Protein AF-A0A2A2QIE0-F1 (afdb_monomer_lite)

Sequence (137 aa):
MIAYPDTSFLCSLYREQVFSEQARQHRDRMREALYATVLLEFEFMQAIELQVFLHLNDRTKGYGRRVADAVIAKWNEQIAEGKVKLVPCDTDEVIRYALKLSRSHTAGGGIDRSTCCTSPPRCTSGRRSFSASTIAR

Secondary structure (DSSP, 8-state):
------HHHHHHHHS--TTHHHHHHHHHH--SPEEEEHHHHHHHHHHHHHHHHHHHH-TTSS--HHHHHHHHHHHHHHHHTTSEEEE---HHHHHHHHHHHHHHHHTTS---TTSTT-S---------PPP------

Foldseek 3Di:
DQDADALVLLCLCLDPDPCVVVSVVVLVPDPAAHEYEPVRVVSNLVVLVVLCVCCVVPVVGHDHPVSSVVSVVVVVVCCVVRSYDHDYDPPVVVVVVVVVVCCVVCVVPHDPVVPVPPPDDDDDDDDDDDDPDDDDD

pLDDT: mean 81.38, std 21.91, range [30.81, 98.19]

Radius of gyration: 20.58 Å; chains: 1; bounding box: 54×48×42 Å

Structure (mmCIF, N/CA/C/O backbone):
data_AF-A0A2A2QIE0-F1
#
_entry.id   AF-A0A2A2QIE0-F1
#
loop_
_atom_site.group_PDB
_atom_site.id
_atom_site.type_symbol
_atom_site.label_atom_id
_atom_site.label_alt_id
_atom_site.label_comp_id
_atom_site.label_asym_id
_atom_site.label_entity_id
_atom_site.label_seq_id
_atom_site.pdbx_PDB_ins_code
_atom_site.Cartn_x
_atom_site.Cartn_y
_atom_site.Cartn_z
_atom_site.occupancy
_atom_site.B_iso_or_equiv
_atom_site.auth_seq_id
_atom_site.auth_comp_id
_atom_site.auth_asym_id
_atom_site.auth_atom_id
_atom_site.pdbx_PDB_model_num
ATOM 1 N N . MET A 1 1 ? -3.629 2.515 -21.017 1.00 52.91 1 MET A N 1
ATOM 2 C CA . MET A 1 1 ? -2.332 2.531 -20.307 1.00 52.91 1 MET A CA 1
ATOM 3 C C . MET A 1 1 ? -2.564 1.843 -18.978 1.00 52.91 1 MET A C 1
ATOM 5 O O . MET A 1 1 ? -3.573 2.146 -18.364 1.00 52.91 1 MET A O 1
ATOM 9 N N . ILE A 1 2 ? -1.732 0.879 -18.584 1.00 69.12 2 ILE A N 1
ATOM 10 C CA . ILE A 1 2 ? -1.870 0.228 -17.273 1.00 69.12 2 ILE A CA 1
ATOM 11 C C . ILE A 1 2 ? -1.291 1.181 -16.225 1.00 69.12 2 ILE A C 1
ATOM 13 O O . ILE A 1 2 ? -0.132 1.575 -16.346 1.00 69.12 2 ILE A O 1
ATOM 17 N N . ALA A 1 3 ? -2.100 1.582 -15.245 1.00 77.88 3 ALA A N 1
ATOM 18 C CA . ALA A 1 3 ? -1.647 2.395 -14.122 1.00 77.88 3 ALA A CA 1
ATOM 19 C C . ALA A 1 3 ? -1.180 1.489 -12.973 1.00 77.88 3 ALA A C 1
ATOM 21 O O . ALA A 1 3 ? -1.920 0.602 -12.542 1.00 77.88 3 ALA A O 1
ATOM 22 N N . TYR A 1 4 ? 0.035 1.734 -12.482 1.00 86.56 4 TYR A N 1
ATOM 23 C CA . TYR A 1 4 ? 0.554 1.118 -11.264 1.00 86.56 4 TYR A CA 1
ATOM 24 C C . TYR A 1 4 ? 0.381 2.111 -10.111 1.00 86.56 4 TYR A C 1
ATOM 26 O O . TYR A 1 4 ? 0.965 3.196 -10.170 1.00 86.56 4 TYR A O 1
ATOM 34 N N . PRO A 1 5 ? -0.439 1.795 -9.098 1.00 92.88 5 PRO A N 1
ATOM 35 C CA . PRO A 1 5 ? -0.551 2.627 -7.913 1.00 92.88 5 PRO A CA 1
ATOM 36 C C . PRO A 1 5 ? 0.702 2.484 -7.049 1.00 92.88 5 PRO A C 1
ATOM 38 O O . PRO A 1 5 ? 1.410 1.480 -7.107 1.00 92.88 5 PRO A O 1
ATOM 41 N N . ASP A 1 6 ? 0.937 3.479 -6.207 1.00 93.19 6 ASP A N 1
ATOM 42 C CA . ASP A 1 6 ? 1.901 3.405 -5.121 1.00 93.19 6 ASP A CA 1
ATOM 43 C C . ASP A 1 6 ? 1.185 3.157 -3.781 1.00 93.19 6 ASP A C 1
ATOM 45 O O . ASP A 1 6 ? -0.048 3.173 -3.673 1.00 93.19 6 ASP A O 1
ATOM 49 N N . THR A 1 7 ? 1.969 2.941 -2.727 1.00 94.75 7 THR A N 1
ATOM 50 C CA . THR A 1 7 ? 1.444 2.676 -1.382 1.00 94.75 7 THR A CA 1
ATOM 51 C C . THR A 1 7 ? 0.608 3.848 -0.857 1.00 94.75 7 THR A C 1
ATOM 53 O O . THR A 1 7 ? -0.395 3.641 -0.169 1.00 94.75 7 THR A O 1
ATOM 56 N N . SER A 1 8 ? 0.968 5.089 -1.207 1.00 93.38 8 SER A N 1
ATOM 57 C CA . SER A 1 8 ? 0.264 6.293 -0.752 1.00 93.38 8 SER A CA 1
ATOM 58 C C . SER A 1 8 ? -1.140 6.426 -1.361 1.00 93.38 8 SER A C 1
ATOM 60 O O . SER A 1 8 ? -2.100 6.755 -0.648 1.00 93.38 8 SER A O 1
ATOM 62 N N . PHE A 1 9 ? -1.298 6.073 -2.640 1.00 95.19 9 PHE A N 1
ATOM 63 C CA . PHE A 1 9 ? -2.591 5.980 -3.308 1.00 95.19 9 PHE A CA 1
ATOM 64 C C . PHE A 1 9 ? -3.471 4.909 -2.661 1.00 95.19 9 PHE A C 1
ATOM 66 O O . PHE A 1 9 ? -4.627 5.187 -2.336 1.00 95.19 9 PHE A O 1
ATOM 73 N N . LEU A 1 10 ? -2.926 3.713 -2.396 1.00 95.25 10 LEU A N 1
ATOM 74 C CA . LEU A 1 10 ? -3.661 2.646 -1.703 1.00 95.25 10 LEU A CA 1
ATOM 75 C C . LEU A 1 10 ? -4.128 3.094 -0.314 1.00 95.25 10 LEU A C 1
ATOM 77 O O . LEU A 1 10 ? -5.299 2.945 0.037 1.00 95.25 10 LEU A O 1
ATOM 81 N N . CYS A 1 11 ? -3.246 3.730 0.453 1.00 94.19 11 CYS A N 1
ATOM 82 C CA . CYS A 1 11 ? -3.583 4.268 1.768 1.00 94.19 11 CYS A CA 1
ATOM 83 C C . CYS A 1 11 ? -4.708 5.311 1.710 1.00 94.19 11 CYS A C 1
ATOM 85 O O . CYS A 1 11 ? -5.525 5.372 2.631 1.00 94.19 11 CYS A O 1
ATOM 87 N N . SER A 1 12 ? -4.761 6.110 0.643 1.00 94.50 12 SER A N 1
ATOM 88 C CA . SER A 1 12 ? -5.813 7.109 0.416 1.00 94.50 12 SER A CA 1
ATOM 89 C C . SER A 1 12 ? -7.120 6.485 -0.085 1.00 94.50 12 SER A C 1
ATOM 91 O O . SER A 1 12 ? -8.198 6.995 0.212 1.00 94.50 12 SER A O 1
ATOM 93 N N . LEU A 1 13 ? -7.055 5.376 -0.823 1.00 93.81 13 LEU A N 1
ATOM 94 C CA . LEU A 1 13 ? -8.235 4.702 -1.366 1.00 93.81 13 LEU A CA 1
ATOM 95 C C . LEU A 1 13 ? -8.974 3.871 -0.309 1.00 93.81 13 LEU A C 1
ATOM 97 O O . LEU A 1 13 ? -10.206 3.825 -0.292 1.00 93.81 13 LEU A O 1
ATOM 101 N N . TYR A 1 14 ? -8.227 3.202 0.567 1.00 91.06 14 TYR A N 1
ATOM 102 C CA . TYR A 1 14 ? -8.788 2.270 1.545 1.00 91.06 14 TYR A CA 1
ATOM 103 C C . TYR A 1 14 ? -9.089 2.904 2.907 1.00 91.06 14 TYR A C 1
ATOM 105 O O . TYR A 1 14 ? -9.830 2.317 3.697 1.00 91.06 14 TYR A O 1
ATOM 113 N N . ARG A 1 15 ? -8.570 4.105 3.182 1.00 86.06 15 ARG A N 1
ATOM 114 C CA . ARG A 1 15 ? -8.806 4.838 4.431 1.00 86.06 15 ARG A CA 1
ATOM 115 C C . ARG A 1 15 ? -8.965 6.327 4.153 1.00 86.06 15 ARG A C 1
ATOM 117 O O . ARG A 1 15 ? -8.254 6.864 3.318 1.00 86.06 15 ARG A O 1
ATOM 124 N N . GLU A 1 16 ? -9.849 6.993 4.895 1.00 86.75 16 GLU A N 1
ATOM 125 C CA . GLU A 1 16 ? -10.103 8.431 4.743 1.00 86.75 16 GLU A CA 1
ATOM 126 C C . GLU A 1 16 ? -8.891 9.287 5.152 1.00 86.75 16 GLU A C 1
ATOM 128 O O . GLU A 1 16 ? -8.434 9.242 6.295 1.00 86.75 16 GLU A O 1
ATOM 133 N N . GLN A 1 17 ? -8.374 10.074 4.216 1.00 87.44 17 GLN A N 1
ATOM 134 C CA . GLN A 1 17 ? -7.233 10.979 4.313 1.00 87.44 17 GLN A CA 1
ATOM 135 C C . GLN A 1 17 ? -7.497 12.225 3.461 1.00 87.44 17 GLN A C 1
ATOM 137 O O . GLN A 1 17 ? -8.458 12.283 2.697 1.00 87.44 17 GLN A O 1
ATOM 142 N N . VAL A 1 18 ? -6.585 13.197 3.525 1.00 90.56 18 VAL A N 1
ATOM 143 C CA . VAL A 1 18 ? -6.666 14.451 2.754 1.00 90.56 18 VAL A CA 1
ATOM 144 C C . VAL A 1 18 ? -6.827 14.203 1.245 1.00 90.56 18 VAL A C 1
ATOM 146 O O . VAL A 1 18 ? -7.536 14.947 0.577 1.00 90.56 18 VAL A O 1
ATOM 149 N N . PHE A 1 19 ? -6.230 13.133 0.709 1.00 92.06 19 PHE A N 1
ATOM 150 C CA . PHE A 1 19 ? -6.285 12.798 -0.720 1.00 92.06 19 PHE A CA 1
ATOM 151 C C . PHE A 1 19 ? -7.312 11.712 -1.078 1.00 92.06 19 PHE A C 1
ATOM 153 O O . PHE A 1 19 ? -7.371 11.281 -2.229 1.00 92.06 19 PHE A O 1
ATOM 160 N N . SER A 1 20 ? -8.147 11.264 -0.133 1.00 92.75 20 SER A N 1
ATOM 161 C CA . SER A 1 20 ? -9.084 10.156 -0.374 1.00 92.75 20 SER A CA 1
ATOM 162 C C . SER A 1 20 ? -10.151 10.471 -1.403 1.00 92.75 20 SER A C 1
ATOM 164 O O . SER A 1 20 ? -10.495 9.610 -2.207 1.00 92.75 20 SER A O 1
ATOM 166 N N . GLU A 1 21 ? -10.661 11.701 -1.422 1.00 95.25 21 GLU A N 1
ATOM 167 C CA . GLU A 1 21 ? -11.631 12.106 -2.436 1.00 95.25 21 GLU A CA 1
ATOM 168 C C . GLU A 1 21 ? -11.027 12.025 -3.842 1.00 95.25 21 GLU A C 1
ATOM 170 O O . GLU A 1 21 ? -11.614 11.420 -4.736 1.00 95.25 21 GLU A O 1
ATOM 175 N N . GLN A 1 22 ? -9.817 12.555 -4.020 1.00 95.06 22 GLN A N 1
ATOM 176 C CA . GLN A 1 22 ? -9.109 12.519 -5.298 1.00 95.06 22 GLN A CA 1
ATOM 177 C C . GLN A 1 22 ? -8.772 11.082 -5.713 1.00 95.06 22 GLN A C 1
ATOM 179 O O . GLN A 1 22 ? -8.957 10.721 -6.875 1.00 95.06 22 GLN A O 1
ATOM 184 N N . ALA A 1 23 ? -8.342 10.241 -4.766 1.00 94.62 23 ALA A N 1
ATOM 185 C CA . ALA A 1 23 ? -8.062 8.831 -5.018 1.00 94.62 23 ALA A CA 1
ATOM 186 C C . ALA A 1 23 ? -9.321 8.061 -5.451 1.00 94.62 23 ALA A C 1
ATOM 188 O O . ALA A 1 23 ? -9.264 7.293 -6.412 1.00 94.62 23 ALA A O 1
ATOM 189 N N . ARG A 1 24 ? -10.470 8.307 -4.802 1.00 94.62 24 ARG A N 1
ATOM 190 C CA . ARG A 1 24 ? -11.768 7.731 -5.191 1.00 94.62 24 ARG A CA 1
ATOM 191 C C . ARG A 1 24 ? -12.197 8.191 -6.578 1.00 94.62 24 ARG A C 1
ATOM 193 O O . ARG A 1 24 ? -12.444 7.354 -7.434 1.00 94.62 24 ARG A O 1
ATOM 200 N N . GLN A 1 25 ? -12.181 9.499 -6.839 1.00 94.62 25 GLN A N 1
ATOM 201 C CA . GLN A 1 25 ? -12.524 10.038 -8.158 1.00 94.62 25 GLN A CA 1
ATOM 202 C C . GLN A 1 25 ? -11.622 9.476 -9.263 1.00 94.62 25 GLN A C 1
ATOM 204 O O . GLN A 1 25 ? -12.085 9.226 -10.375 1.00 94.62 25 GLN A O 1
ATOM 209 N N . HIS A 1 26 ? -10.330 9.284 -8.979 1.00 93.06 26 HIS A N 1
ATOM 210 C CA . HIS A 1 26 ? -9.416 8.648 -9.919 1.00 93.06 26 HIS A CA 1
ATOM 211 C C . HIS A 1 26 ? -9.797 7.182 -10.148 1.00 93.06 26 HI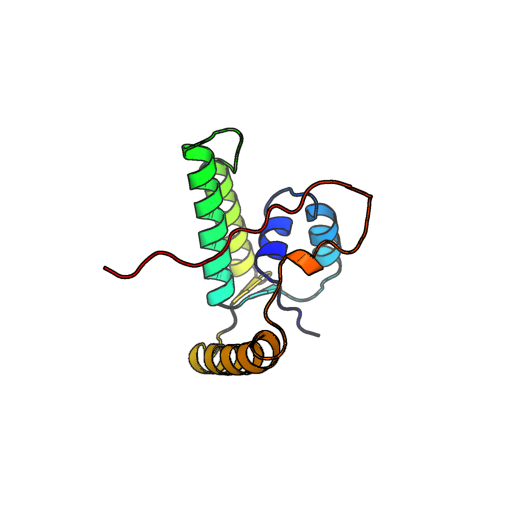S A C 1
ATOM 213 O O . HIS A 1 26 ? -9.953 6.773 -11.296 1.00 93.06 26 HIS A O 1
ATOM 219 N N . ARG A 1 27 ? -10.022 6.417 -9.072 1.00 92.25 27 ARG A N 1
ATOM 220 C CA . ARG A 1 27 ? -10.439 5.011 -9.131 1.00 92.25 27 ARG A CA 1
ATOM 221 C C . ARG A 1 27 ? -11.743 4.818 -9.907 1.00 92.25 27 ARG A C 1
ATOM 223 O O . ARG A 1 27 ? -11.809 3.898 -10.710 1.00 92.25 27 ARG A O 1
ATOM 230 N N 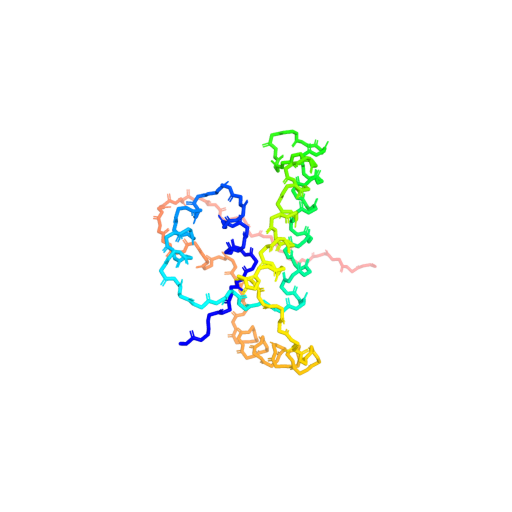. ASP A 1 28 ? -12.728 5.691 -9.722 1.00 92.44 28 ASP A N 1
ATOM 231 C CA . ASP A 1 28 ? -14.029 5.614 -10.400 1.00 92.44 28 ASP A CA 1
ATOM 232 C C . ASP A 1 28 ? -13.927 5.880 -11.912 1.00 92.44 28 ASP A C 1
ATOM 234 O O . ASP A 1 28 ? -14.750 5.408 -12.696 1.00 92.44 28 ASP A O 1
ATOM 238 N N . ARG A 1 29 ? -12.909 6.635 -12.346 1.00 91.56 29 ARG A N 1
ATOM 239 C CA . ARG A 1 29 ? -12.633 6.887 -13.771 1.00 91.56 29 ARG A CA 1
ATOM 240 C C . ARG A 1 29 ? -11.858 5.746 -14.432 1.00 91.56 29 ARG A C 1
ATOM 242 O O . ARG A 1 29 ? -11.895 5.636 -15.659 1.00 91.56 29 ARG A O 1
ATOM 249 N N . MET A 1 30 ? -11.155 4.924 -13.652 1.00 89.50 30 MET A N 1
ATOM 250 C CA . MET A 1 30 ? -10.441 3.756 -14.165 1.00 89.50 30 MET A CA 1
ATOM 251 C C . MET A 1 30 ? -11.438 2.667 -14.557 1.00 89.50 30 MET A C 1
ATOM 253 O O . MET A 1 30 ? -12.343 2.330 -13.798 1.00 89.50 30 MET A O 1
ATOM 257 N N . ARG A 1 31 ? -11.263 2.093 -15.751 1.00 87.12 31 ARG A N 1
ATOM 258 C CA . ARG A 1 31 ? -12.097 0.973 -16.228 1.00 87.12 31 ARG A CA 1
ATOM 259 C C . ARG A 1 31 ? -11.416 -0.371 -16.008 1.00 87.12 31 ARG A C 1
ATOM 261 O O . ARG A 1 31 ? -12.069 -1.407 -15.942 1.00 87.12 31 ARG A O 1
ATOM 268 N N . GLU A 1 32 ? -10.096 -0.347 -15.934 1.00 90.50 32 GLU A N 1
ATOM 269 C CA . GLU A 1 32 ? -9.246 -1.495 -15.700 1.00 90.50 32 GLU A CA 1
ATOM 270 C C . GLU A 1 32 ? -9.136 -1.869 -14.216 1.00 90.50 32 GLU A C 1
ATOM 272 O O . GLU A 1 32 ? -9.331 -1.058 -13.306 1.00 90.50 32 GLU A O 1
ATOM 277 N N . ALA A 1 33 ? -8.768 -3.130 -13.978 1.00 92.81 33 ALA A N 1
ATOM 278 C CA . ALA A 1 33 ? -8.375 -3.590 -12.655 1.00 92.81 33 ALA A CA 1
ATOM 279 C C . ALA A 1 33 ? -7.156 -2.806 -12.144 1.00 92.81 33 ALA A C 1
ATOM 281 O O . ALA A 1 33 ? -6.324 -2.335 -12.920 1.00 92.81 33 ALA A O 1
ATOM 282 N N . LEU A 1 34 ? -7.034 -2.708 -10.822 1.00 94.19 34 LEU A N 1
ATOM 283 C CA . LEU A 1 34 ? -5.826 -2.191 -10.194 1.00 94.19 34 LEU A CA 1
ATOM 284 C C . LEU A 1 34 ? -4.720 -3.240 -10.323 1.00 94.19 34 LEU A C 1
A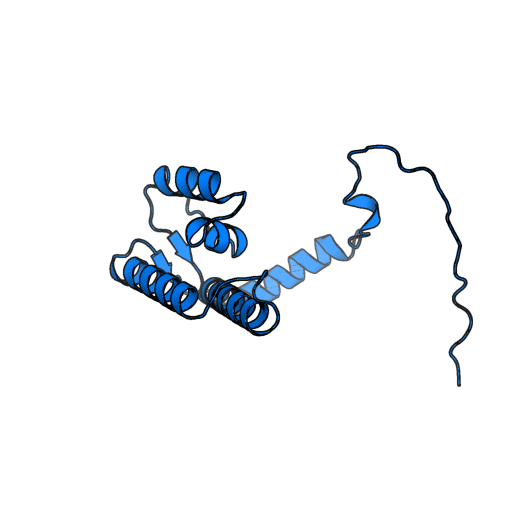TOM 286 O O . LEU A 1 34 ? -4.871 -4.330 -9.780 1.00 94.19 34 LEU A O 1
ATOM 290 N N . TYR A 1 35 ? -3.624 -2.937 -11.004 1.00 94.38 35 TYR A N 1
ATOM 291 C CA . TYR A 1 35 ? -2.496 -3.864 -11.084 1.00 94.38 35 TYR A CA 1
ATOM 292 C C . TYR A 1 35 ? -1.503 -3.550 -9.969 1.00 94.38 35 TYR A C 1
ATOM 294 O O . TYR A 1 35 ? -1.018 -2.427 -9.877 1.00 94.38 35 TYR A O 1
ATOM 302 N N . ALA A 1 36 ? -1.212 -4.530 -9.119 1.00 93.69 36 ALA A N 1
ATOM 303 C CA . ALA A 1 36 ? -0.299 -4.391 -7.989 1.00 93.69 36 ALA A CA 1
ATOM 304 C C . ALA A 1 36 ? 0.763 -5.491 -8.033 1.00 93.69 36 ALA A C 1
ATOM 306 O O . ALA A 1 36 ? 0.483 -6.609 -8.454 1.00 93.69 36 ALA A O 1
ATOM 307 N N . THR A 1 37 ? 1.987 -5.188 -7.613 1.00 93.81 37 THR A N 1
ATOM 308 C CA . THR A 1 37 ? 3.027 -6.208 -7.422 1.00 93.81 37 THR A CA 1
ATOM 309 C C . THR A 1 37 ? 2.965 -6.756 -6.000 1.00 93.81 37 THR A C 1
ATOM 311 O O . THR A 1 37 ? 2.411 -6.121 -5.101 1.00 93.81 37 THR A O 1
ATOM 314 N N . VAL A 1 38 ? 3.599 -7.906 -5.769 1.00 91.38 38 VAL A N 1
ATOM 315 C CA . VAL A 1 38 ? 3.758 -8.463 -4.412 1.00 91.38 38 VAL A CA 1
ATOM 316 C C . VAL A 1 38 ? 4.546 -7.531 -3.482 1.00 91.38 38 VAL A C 1
ATOM 318 O O . VAL A 1 38 ? 4.292 -7.499 -2.283 1.00 91.38 38 VAL A O 1
ATOM 321 N N . LEU A 1 39 ? 5.465 -6.723 -4.031 1.00 91.38 39 LEU A N 1
ATOM 322 C CA . LEU A 1 39 ? 6.196 -5.706 -3.268 1.00 91.38 39 LEU A CA 1
ATOM 323 C C . LEU A 1 39 ? 5.261 -4.595 -2.782 1.00 91.38 39 LEU A C 1
ATOM 325 O O . LEU A 1 39 ? 5.327 -4.203 -1.621 1.00 91.38 39 LEU A O 1
ATOM 329 N N . LEU A 1 40 ? 4.363 -4.125 -3.652 1.00 94.50 40 LEU A N 1
ATOM 330 C CA . LEU A 1 40 ? 3.385 -3.105 -3.289 1.00 94.50 40 LEU A CA 1
ATOM 331 C C . LEU A 1 40 ? 2.387 -3.622 -2.247 1.00 94.50 40 LEU A C 1
ATOM 333 O O . LEU A 1 40 ? 2.056 -2.909 -1.303 1.00 94.50 40 LEU A O 1
ATOM 337 N N . GLU A 1 41 ? 1.911 -4.857 -2.410 1.00 95.31 41 GLU A N 1
ATOM 338 C CA . GLU A 1 41 ? 1.040 -5.489 -1.419 1.00 95.31 41 GLU A CA 1
ATOM 339 C C . GLU A 1 41 ? 1.736 -5.574 -0.057 1.00 95.31 41 GLU A C 1
ATOM 341 O O . GLU A 1 41 ? 1.160 -5.161 0.948 1.00 95.31 41 GLU A O 1
ATOM 346 N N . PHE A 1 42 ? 2.995 -6.017 -0.026 1.00 94.94 42 PHE A N 1
ATOM 347 C CA . PHE A 1 42 ? 3.788 -6.041 1.199 1.00 94.94 42 PHE A CA 1
ATOM 348 C C . PHE A 1 42 ? 3.898 -4.653 1.844 1.00 94.94 42 PHE A C 1
ATOM 350 O O . PHE A 1 42 ? 3.586 -4.504 3.026 1.00 94.94 42 PHE A O 1
ATOM 357 N N . GLU A 1 43 ? 4.285 -3.621 1.088 1.00 96.31 43 GLU A N 1
ATOM 358 C CA . GLU A 1 43 ? 4.376 -2.255 1.617 1.00 96.31 43 GLU A CA 1
ATOM 359 C C . GLU A 1 43 ? 3.041 -1.757 2.178 1.00 96.31 43 GLU A C 1
ATOM 361 O O . GLU A 1 43 ? 3.005 -1.140 3.246 1.00 96.31 43 GLU A O 1
ATOM 366 N N . PHE A 1 44 ? 1.936 -2.052 1.493 1.00 97.19 44 PHE A N 1
ATOM 367 C CA . PHE A 1 44 ? 0.603 -1.668 1.935 1.00 97.19 44 PHE A CA 1
ATOM 368 C C . PHE A 1 44 ? 0.202 -2.365 3.241 1.00 97.19 44 PHE A C 1
ATOM 370 O O . PHE A 1 44 ? -0.273 -1.697 4.163 1.00 97.19 44 PHE A O 1
ATOM 377 N N . MET A 1 45 ? 0.457 -3.670 3.374 1.00 97.44 45 MET A N 1
ATOM 378 C CA . MET A 1 45 ? 0.187 -4.404 4.618 1.00 97.44 45 MET A CA 1
ATOM 379 C C . MET A 1 45 ? 1.034 -3.878 5.781 1.00 97.44 45 MET A C 1
ATOM 381 O O . MET A 1 45 ? 0.514 -3.643 6.873 1.00 97.44 45 MET A O 1
ATOM 385 N N . GLN A 1 46 ? 2.316 -3.594 5.543 1.00 97.94 46 GLN A N 1
ATOM 386 C CA . GLN A 1 46 ? 3.184 -3.007 6.566 1.00 97.94 46 GLN A CA 1
ATOM 387 C C . GLN A 1 46 ? 2.740 -1.593 6.959 1.00 97.94 46 GLN A C 1
ATOM 389 O O . GLN A 1 46 ? 2.796 -1.234 8.137 1.00 97.94 46 GLN A O 1
ATOM 394 N N . ALA A 1 47 ? 2.255 -0.795 6.005 1.00 96.88 47 ALA A N 1
ATOM 395 C CA . ALA A 1 47 ? 1.690 0.517 6.293 1.00 96.88 47 ALA A CA 1
ATOM 396 C C . ALA A 1 47 ? 0.445 0.412 7.189 1.00 96.88 47 ALA A C 1
ATOM 398 O O . ALA A 1 47 ? 0.296 1.224 8.103 1.00 96.88 47 ALA A O 1
ATOM 399 N N . ILE A 1 48 ? -0.414 -0.592 6.977 1.00 97.12 48 ILE A N 1
ATOM 400 C CA . ILE A 1 48 ? -1.583 -0.867 7.828 1.00 97.12 48 ILE A CA 1
ATOM 401 C C . ILE A 1 48 ? -1.151 -1.240 9.251 1.00 97.12 48 ILE A C 1
ATOM 403 O O . ILE A 1 48 ? -1.633 -0.640 10.216 1.00 97.12 48 ILE A O 1
ATOM 407 N N . GLU A 1 49 ? -0.213 -2.176 9.401 1.00 97.94 49 GLU A N 1
ATOM 408 C CA . GLU A 1 49 ? 0.275 -2.602 10.721 1.00 97.94 49 GLU A CA 1
ATOM 409 C C . GLU A 1 49 ? 0.970 -1.460 11.475 1.00 97.94 49 GLU A C 1
ATOM 411 O O . GLU A 1 49 ? 0.791 -1.306 12.686 1.00 97.94 49 GLU A O 1
ATOM 416 N N . LEU A 1 50 ? 1.676 -0.571 10.767 1.00 96.88 50 LEU A N 1
ATOM 417 C CA . LEU A 1 50 ? 2.218 0.646 11.367 1.00 96.88 50 LEU A CA 1
ATOM 418 C C . LEU A 1 50 ? 1.110 1.531 11.960 1.00 96.88 50 LEU A C 1
ATOM 420 O O . LEU A 1 50 ? 1.288 2.073 13.050 1.00 96.88 50 LEU A O 1
ATOM 424 N N . GLN A 1 51 ? -0.044 1.670 11.300 1.00 96.56 51 GLN A N 1
ATOM 425 C CA . GLN A 1 51 ? -1.160 2.449 11.854 1.00 96.56 51 GLN A CA 1
ATOM 426 C C . GLN A 1 51 ? -1.741 1.807 13.117 1.00 96.56 51 GLN A C 1
ATOM 428 O O . GLN A 1 51 ? -2.095 2.530 14.051 1.00 96.56 51 GLN A O 1
ATOM 433 N N . VAL A 1 52 ? -1.798 0.473 13.171 1.00 97.94 52 VAL A N 1
ATOM 434 C CA . VAL A 1 52 ? -2.211 -0.262 14.375 1.00 97.94 52 VAL A CA 1
ATOM 435 C C . VAL A 1 52 ? -1.221 -0.017 15.507 1.00 97.94 52 VAL A C 1
ATOM 437 O O . VAL A 1 52 ? -1.630 0.350 16.608 1.00 97.94 52 VAL A O 1
ATOM 440 N N . PHE A 1 53 ? 0.078 -0.147 15.235 1.00 98.19 53 PHE A N 1
ATOM 441 C CA . PHE A 1 53 ? 1.127 0.132 16.211 1.00 98.19 53 PHE A CA 1
ATOM 442 C C . PHE A 1 53 ? 1.045 1.568 16.741 1.00 98.19 53 PHE A C 1
ATOM 444 O O . PHE A 1 53 ? 1.077 1.782 17.953 1.00 98.19 53 PHE A O 1
ATOM 451 N N . LEU A 1 54 ? 0.890 2.559 15.859 1.00 97.56 54 LEU A N 1
ATOM 452 C CA . LEU A 1 54 ? 0.742 3.956 16.266 1.00 97.56 54 LEU A CA 1
ATOM 453 C C . LEU A 1 54 ? -0.469 4.144 17.183 1.00 97.56 54 LEU A C 1
ATOM 455 O O . LEU A 1 54 ? -0.332 4.783 18.219 1.00 97.56 54 LEU A O 1
ATOM 459 N N . HIS A 1 55 ? -1.606 3.529 16.856 1.00 97.44 55 HIS A N 1
ATOM 460 C CA . HIS A 1 55 ? -2.821 3.615 17.664 1.00 97.44 55 HIS A CA 1
ATOM 461 C C . HIS A 1 55 ? -2.709 2.926 19.029 1.00 97.44 55 HIS A C 1
ATOM 463 O O . HIS A 1 55 ? -3.310 3.376 20.005 1.00 97.44 55 HIS A O 1
ATOM 469 N N . LEU A 1 56 ? -1.959 1.822 19.110 1.00 97.38 56 LEU A N 1
ATOM 470 C CA . LEU A 1 56 ? -1.698 1.120 20.368 1.00 97.38 56 LEU A CA 1
ATOM 471 C C . LEU A 1 56 ? -0.853 1.967 21.326 1.00 97.38 56 LEU A C 1
ATOM 473 O O . LEU A 1 56 ? -1.120 1.959 22.525 1.00 97.38 56 LEU A O 1
ATOM 477 N N . ASN A 1 57 ? 0.126 2.706 20.799 1.00 97.50 57 ASN A N 1
ATOM 478 C CA . ASN A 1 57 ? 0.990 3.581 21.596 1.00 97.50 57 ASN A CA 1
ATOM 479 C C . ASN A 1 57 ? 0.343 4.938 21.907 1.00 97.50 57 ASN A C 1
ATOM 481 O O . ASN A 1 57 ? 0.561 5.501 22.975 1.00 97.50 57 ASN A O 1
ATOM 485 N N . ASP A 1 58 ? -0.438 5.475 20.972 1.00 97.06 58 ASP A N 1
ATOM 486 C CA . ASP A 1 58 ? -1.071 6.786 21.061 1.00 97.06 58 ASP A CA 1
ATOM 487 C C . ASP A 1 58 ? -2.415 6.749 20.327 1.00 97.06 58 ASP A C 1
ATOM 489 O O . ASP A 1 58 ? -2.482 6.768 19.098 1.00 97.06 58 ASP A O 1
ATOM 493 N N . ARG A 1 59 ? -3.512 6.733 21.091 1.00 94.44 59 ARG A N 1
ATOM 494 C CA . ARG A 1 59 ? -4.876 6.609 20.552 1.00 94.44 59 ARG A CA 1
ATOM 495 C C . ARG A 1 59 ? -5.289 7.775 19.649 1.00 94.44 59 ARG A C 1
ATOM 497 O O . ARG A 1 59 ? -6.271 7.634 18.924 1.00 94.44 59 ARG A O 1
ATOM 504 N N . THR A 1 60 ? -4.563 8.897 19.675 1.00 94.31 60 THR A N 1
ATOM 505 C CA . THR A 1 60 ? -4.793 10.043 18.778 1.00 94.31 60 THR A CA 1
ATOM 506 C C . THR A 1 60 ? -4.169 9.855 17.393 1.00 94.31 60 THR A C 1
ATOM 508 O O . THR A 1 60 ? -4.471 10.612 16.470 1.00 94.31 60 THR A O 1
ATOM 511 N N . LYS A 1 61 ? -3.323 8.832 17.224 1.00 93.06 61 LYS A N 1
ATOM 512 C CA . LYS A 1 61 ? -2.664 8.473 15.967 1.00 93.06 61 LYS A CA 1
ATOM 513 C C . LYS A 1 61 ? -3.203 7.152 15.427 1.00 93.06 61 LYS A C 1
ATOM 515 O O . LYS A 1 61 ? -3.740 6.319 16.157 1.00 93.06 61 LYS A O 1
ATOM 520 N N . GLY A 1 62 ? -3.023 6.962 14.123 1.00 93.62 62 GLY A N 1
ATOM 521 C CA . GLY A 1 62 ? -3.369 5.725 13.429 1.00 93.62 62 GLY A CA 1
ATOM 522 C C . GLY A 1 62 ? -4.829 5.303 13.581 1.00 93.62 62 GLY A C 1
ATOM 523 O O . GLY A 1 62 ? -5.726 6.135 13.723 1.00 93.62 62 GLY A O 1
ATOM 524 N N . TYR A 1 63 ? -5.069 3.996 13.511 1.00 94.94 63 TYR A N 1
ATOM 525 C CA . TYR A 1 63 ? -6.388 3.404 13.721 1.00 94.94 63 TYR A CA 1
ATOM 526 C C . TYR A 1 63 ? -6.289 2.040 14.403 1.00 94.94 63 TYR A C 1
ATOM 528 O O . TYR A 1 63 ? -5.280 1.346 14.326 1.00 94.94 63 TYR A O 1
ATOM 536 N N . GLY A 1 64 ? -7.362 1.654 15.094 1.00 96.56 64 GLY A N 1
ATOM 537 C CA . GLY A 1 64 ? -7.409 0.394 15.828 1.00 96.56 64 GLY A CA 1
ATOM 538 C C . GLY A 1 64 ? -7.451 -0.840 14.926 1.00 96.56 64 GLY A C 1
ATOM 539 O O . GLY A 1 64 ? -7.862 -0.778 13.767 1.00 96.56 64 GLY A O 1
ATOM 540 N N . ARG A 1 65 ? -7.104 -1.992 15.511 1.00 97.50 65 ARG A N 1
ATOM 541 C CA . ARG A 1 65 ? -7.028 -3.292 14.826 1.00 97.50 65 ARG A CA 1
ATOM 542 C C . ARG A 1 65 ? -8.285 -3.649 14.025 1.00 97.50 65 ARG A C 1
ATOM 544 O O . ARG A 1 65 ? -8.177 -4.075 12.887 1.00 97.50 65 ARG A O 1
ATOM 551 N N . ARG A 1 66 ? -9.476 -3.370 14.565 1.00 97.06 66 ARG A N 1
ATOM 552 C CA . ARG A 1 66 ? -10.751 -3.621 13.871 1.00 97.06 66 ARG A CA 1
ATOM 553 C C . ARG A 1 66 ? -10.852 -2.908 12.515 1.00 97.06 66 ARG A C 1
ATOM 555 O O . ARG A 1 66 ? -11.441 -3.450 11.588 1.00 97.06 66 ARG A O 1
ATOM 562 N N . VAL A 1 67 ? -10.307 -1.694 12.403 1.00 96.00 67 VAL A N 1
ATOM 563 C CA . VAL A 1 67 ? -10.278 -0.945 11.136 1.00 96.00 67 VAL A CA 1
ATOM 564 C C . VAL A 1 67 ? -9.272 -1.576 10.176 1.00 96.00 67 VAL A C 1
ATOM 566 O O . VAL A 1 67 ? -9.591 -1.749 9.005 1.00 96.00 67 VAL A O 1
ATOM 569 N N . ALA A 1 68 ? -8.098 -1.972 10.676 1.00 97.00 68 ALA A N 1
ATOM 570 C CA . ALA A 1 68 ? -7.086 -2.676 9.890 1.00 97.00 68 ALA A CA 1
ATOM 571 C C . ALA A 1 68 ? -7.640 -3.971 9.278 1.00 97.00 68 ALA A C 1
ATOM 573 O O . ALA A 1 68 ? -7.561 -4.158 8.067 1.00 97.00 68 ALA A O 1
ATOM 574 N N . ASP A 1 69 ? -8.279 -4.814 10.092 1.00 98.19 69 ASP A N 1
ATOM 575 C CA . ASP A 1 69 ? -8.850 -6.084 9.634 1.00 98.19 69 ASP A CA 1
ATOM 576 C C . ASP A 1 69 ? -9.937 -5.860 8.565 1.00 98.19 69 ASP A C 1
ATOM 578 O O . ASP A 1 69 ? -10.001 -6.598 7.584 1.00 98.19 69 ASP A O 1
ATOM 582 N N . ALA A 1 70 ? -10.752 -4.805 8.697 1.00 96.81 70 ALA A N 1
ATOM 583 C CA . ALA A 1 70 ? -11.752 -4.445 7.690 1.00 96.81 70 ALA A CA 1
ATOM 584 C C . ALA A 1 70 ? -11.119 -3.982 6.364 1.00 96.81 70 ALA A C 1
ATOM 586 O O . ALA A 1 70 ? -11.616 -4.322 5.289 1.00 96.81 70 ALA A O 1
ATOM 587 N N . VAL A 1 71 ? -10.016 -3.229 6.423 1.00 96.69 71 VAL A N 1
ATOM 588 C CA . VAL A 1 71 ? -9.263 -2.813 5.230 1.00 96.69 71 VAL A CA 1
ATOM 589 C C . VAL A 1 71 ? -8.642 -4.022 4.530 1.00 96.69 71 VAL A C 1
ATOM 591 O O . VAL A 1 71 ? -8.782 -4.151 3.314 1.00 96.69 71 VAL A O 1
ATOM 594 N N . ILE A 1 72 ? -8.016 -4.927 5.286 1.00 97.69 72 ILE A N 1
ATOM 595 C CA . ILE A 1 72 ? -7.407 -6.157 4.759 1.00 97.69 72 ILE A CA 1
ATOM 596 C C . ILE A 1 72 ? -8.476 -7.056 4.126 1.00 97.69 72 ILE A C 1
ATOM 598 O O . ILE A 1 72 ? -8.292 -7.551 3.016 1.00 97.69 72 ILE A O 1
ATOM 602 N N . ALA A 1 73 ? -9.624 -7.224 4.788 1.00 97.75 73 ALA A N 1
ATOM 603 C CA . ALA A 1 73 ? -10.739 -7.989 4.240 1.00 97.75 73 ALA A CA 1
ATOM 604 C C . ALA A 1 73 ? -11.223 -7.407 2.903 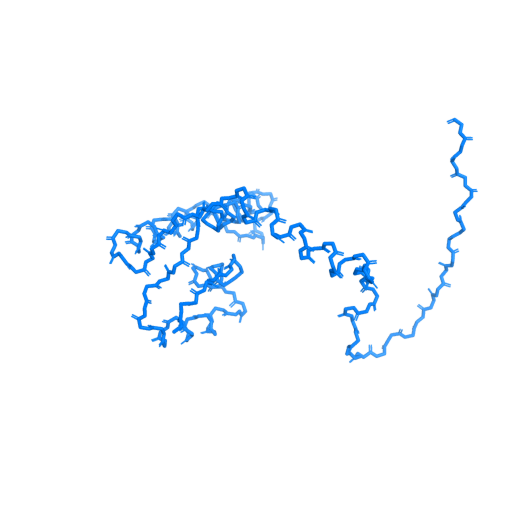1.00 97.75 73 ALA A C 1
ATOM 606 O O . ALA A 1 73 ? -11.362 -8.147 1.933 1.00 97.75 73 ALA A O 1
ATOM 607 N N . LYS A 1 74 ? -11.391 -6.080 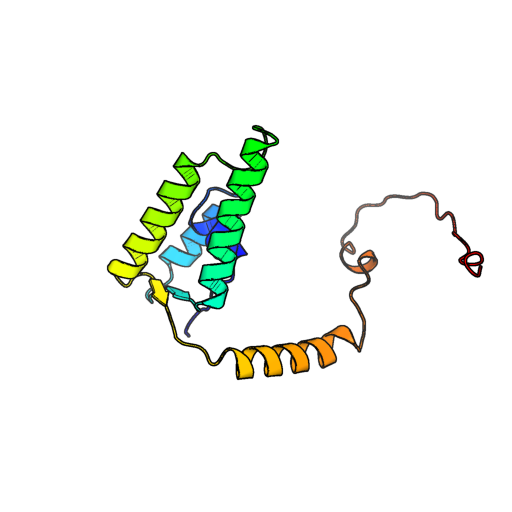2.821 1.00 96.81 74 LYS A N 1
ATOM 608 C CA . LYS A 1 74 ? -11.797 -5.391 1.587 1.00 96.81 74 LYS A CA 1
ATOM 609 C C . LYS A 1 74 ? -10.758 -5.521 0.469 1.00 96.81 74 LYS A C 1
ATOM 611 O O . LYS A 1 74 ? -11.128 -5.628 -0.697 1.00 96.81 74 LYS A O 1
ATOM 616 N N . TRP A 1 75 ? -9.466 -5.485 0.796 1.00 96.69 75 TRP A N 1
ATOM 617 C CA . TRP A 1 75 ? -8.391 -5.726 -0.171 1.00 96.69 75 TRP A CA 1
ATOM 618 C C . TRP A 1 75 ? -8.486 -7.139 -0.762 1.00 96.69 75 TRP A C 1
ATOM 620 O O . TRP A 1 75 ? -8.538 -7.294 -1.982 1.00 96.69 75 TRP A O 1
ATOM 630 N N . ASN A 1 76 ? -8.611 -8.153 0.097 1.00 97.00 76 ASN A N 1
ATOM 631 C CA . ASN A 1 76 ? -8.735 -9.552 -0.317 1.00 97.00 76 ASN A CA 1
ATOM 632 C C . ASN A 1 76 ? -10.010 -9.814 -1.130 1.00 97.00 76 ASN A C 1
ATOM 634 O O . ASN A 1 76 ? -9.970 -10.537 -2.123 1.00 97.00 76 ASN A O 1
ATOM 638 N N . GLU A 1 77 ? -11.127 -9.194 -0.748 1.00 97.81 77 GLU A N 1
ATOM 639 C CA . GLU A 1 77 ? -12.376 -9.230 -1.512 1.00 97.81 77 GLU A CA 1
ATOM 640 C C . GLU A 1 77 ? -12.171 -8.671 -2.926 1.00 97.81 77 GLU A C 1
ATOM 642 O O . GLU A 1 77 ? -12.509 -9.330 -3.906 1.00 97.81 77 GLU A O 1
ATOM 647 N N . GLN A 1 78 ? -11.525 -7.509 -3.062 1.00 96.00 78 GLN A N 1
ATOM 648 C CA . GLN A 1 78 ? -11.264 -6.923 -4.379 1.00 96.00 78 GLN A CA 1
ATOM 649 C C . GLN A 1 78 ? -10.294 -7.742 -5.235 1.00 96.00 78 GLN A C 1
ATOM 651 O O . GLN A 1 78 ? -10.403 -7.705 -6.464 1.00 96.00 78 GLN A O 1
ATOM 656 N N . ILE A 1 79 ? -9.359 -8.473 -4.622 1.00 96.50 79 ILE A N 1
ATOM 657 C CA . ILE A 1 79 ? -8.531 -9.452 -5.338 1.00 96.50 79 ILE A CA 1
ATOM 658 C C . ILE A 1 79 ? -9.406 -10.597 -5.854 1.00 96.50 79 ILE A C 1
ATOM 660 O O . ILE A 1 79 ? -9.340 -10.927 -7.037 1.00 96.50 79 ILE A O 1
ATOM 664 N N . ALA A 1 80 ? -10.259 -11.169 -5.000 1.00 97.44 80 ALA A N 1
ATOM 665 C CA . ALA A 1 80 ? -11.143 -12.273 -5.371 1.00 97.44 80 ALA A CA 1
ATOM 666 C C . ALA A 1 80 ? -12.142 -11.887 -6.479 1.00 97.44 80 ALA A C 1
ATOM 668 O O . ALA A 1 80 ? -12.411 -12.679 -7.379 1.00 97.44 80 ALA A O 1
ATOM 669 N N . GLU A 1 81 ? -12.643 -10.650 -6.462 1.00 96.62 81 GLU A N 1
ATOM 670 C CA . GLU A 1 81 ? -13.511 -10.083 -7.502 1.00 96.62 81 GLU A CA 1
ATOM 671 C C . GLU A 1 81 ? -12.756 -9.681 -8.787 1.00 96.62 81 GLU A C 1
ATOM 673 O O . GLU A 1 81 ? -13.370 -9.250 -9.764 1.00 96.62 81 GLU A O 1
ATOM 678 N N . GLY A 1 82 ? -11.421 -9.748 -8.795 1.00 95.06 82 GLY A N 1
ATOM 679 C CA . GLY A 1 82 ? -10.582 -9.327 -9.920 1.00 95.06 82 GLY A CA 1
ATOM 680 C C . GLY A 1 82 ? -10.507 -7.809 -10.135 1.00 95.06 82 GLY A C 1
ATOM 681 O O . GLY A 1 82 ? -9.976 -7.364 -11.158 1.00 95.06 82 GLY A O 1
ATOM 682 N N . LYS A 1 83 ? -11.006 -7.002 -9.185 1.00 94.12 83 LYS A N 1
ATOM 683 C CA . LYS A 1 83 ? -10.870 -5.531 -9.167 1.00 94.12 83 LYS A CA 1
ATOM 684 C C . LYS A 1 83 ? -9.436 -5.102 -8.851 1.00 94.12 83 LYS A C 1
ATOM 686 O O . LYS A 1 83 ? -9.024 -4.009 -9.256 1.00 94.12 83 LYS A O 1
ATOM 691 N N . VAL A 1 84 ? -8.687 -5.945 -8.146 1.00 95.50 84 VAL A N 1
ATOM 692 C CA . VAL A 1 84 ? -7.236 -5.864 -7.956 1.00 95.50 84 VAL A CA 1
ATOM 693 C C . VAL A 1 84 ? -6.617 -7.124 -8.559 1.00 95.50 84 VAL A C 1
ATOM 695 O O . VAL A 1 84 ? -7.120 -8.225 -8.363 1.00 95.50 84 VAL A O 1
ATOM 698 N N . LYS A 1 85 ? -5.534 -6.968 -9.316 1.00 95.31 85 LYS A N 1
ATOM 699 C CA . LYS A 1 85 ? -4.776 -8.061 -9.922 1.00 95.31 85 LYS A CA 1
ATOM 700 C C . LYS A 1 85 ? -3.337 -7.991 -9.445 1.00 95.31 85 LYS A C 1
ATOM 702 O O . LYS A 1 85 ? -2.629 -7.033 -9.759 1.00 95.31 85 LYS A O 1
ATOM 707 N N . LEU A 1 86 ? -2.916 -9.021 -8.719 1.00 94.06 86 LEU A N 1
ATOM 708 C CA . LEU A 1 86 ? -1.515 -9.203 -8.370 1.00 94.06 86 LEU A CA 1
ATOM 709 C C . LEU A 1 86 ? -0.751 -9.686 -9.603 1.00 94.06 86 LEU A C 1
ATOM 711 O O . LEU A 1 86 ? -1.103 -10.699 -10.210 1.00 94.06 86 LEU A O 1
ATOM 715 N N . VAL A 1 87 ? 0.270 -8.932 -9.995 1.00 92.19 87 VAL A N 1
ATOM 716 C CA . VAL A 1 87 ? 1.100 -9.209 -11.165 1.00 92.19 87 VAL A CA 1
ATOM 717 C C . VAL A 1 87 ? 2.455 -9.724 -10.688 1.00 92.19 87 VAL A C 1
ATOM 719 O O . VAL A 1 87 ? 3.092 -9.061 -9.861 1.00 92.19 87 VAL A O 1
ATOM 722 N N . PRO A 1 88 ? 2.923 -10.882 -11.190 1.00 88.44 88 PRO A N 1
ATOM 723 C CA . PRO A 1 88 ?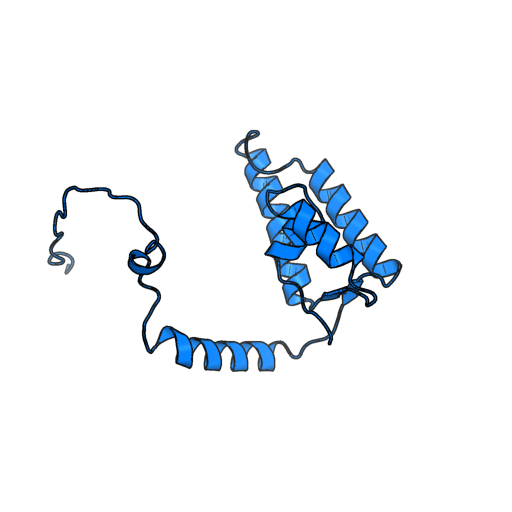 4.278 -11.332 -10.915 1.00 88.44 88 PRO A CA 1
ATOM 724 C C . PRO A 1 88 ? 5.280 -10.325 -11.486 1.00 88.44 88 PRO A C 1
ATOM 726 O O . PRO A 1 88 ? 5.114 -9.829 -12.600 1.00 88.44 88 PRO A O 1
ATOM 729 N N . CYS A 1 89 ? 6.330 -10.033 -10.728 1.00 87.38 89 CYS A N 1
ATOM 730 C CA . CYS A 1 89 ? 7.444 -9.211 -11.183 1.00 87.38 89 CYS A CA 1
ATOM 731 C C . CYS A 1 89 ? 8.764 -9.932 -10.909 1.00 87.38 89 CYS A C 1
ATOM 733 O O . CYS A 1 89 ? 8.902 -10.594 -9.879 1.00 87.38 89 CYS A O 1
ATOM 735 N N . ASP A 1 90 ? 9.736 -9.778 -11.808 1.00 91.38 90 ASP A N 1
ATOM 736 C CA . ASP A 1 90 ? 11.116 -10.172 -11.531 1.00 91.38 90 ASP A CA 1
ATOM 737 C C . ASP A 1 90 ? 11.714 -9.167 -10.538 1.00 91.38 90 ASP A C 1
ATOM 739 O O . ASP A 1 90 ? 12.155 -8.074 -10.898 1.00 91.38 90 ASP A O 1
ATOM 743 N N . THR A 1 91 ? 11.655 -9.517 -9.256 1.00 88.00 91 THR A N 1
ATOM 744 C CA . THR A 1 91 ? 12.129 -8.660 -8.167 1.00 88.00 91 THR A CA 1
ATOM 745 C C . THR A 1 91 ? 13.617 -8.342 -8.298 1.00 88.00 91 THR A C 1
ATOM 747 O O . THR A 1 91 ? 14.022 -7.210 -8.027 1.00 88.00 91 THR A O 1
ATOM 750 N N . ASP A 1 92 ? 14.429 -9.297 -8.752 1.00 92.56 92 ASP A N 1
ATOM 751 C CA . ASP A 1 92 ? 15.869 -9.105 -8.913 1.00 92.56 92 ASP A CA 1
ATOM 752 C C . ASP A 1 92 ? 16.157 -8.074 -10.005 1.00 92.56 92 ASP A C 1
ATOM 754 O O . ASP A 1 92 ? 16.975 -7.166 -9.816 1.00 92.56 92 ASP A O 1
ATOM 758 N N . GLU A 1 93 ? 15.473 -8.183 -11.143 1.00 93.19 93 GLU A N 1
ATOM 759 C CA . GLU A 1 93 ? 15.596 -7.222 -12.235 1.00 93.19 93 GLU A CA 1
ATOM 760 C C . GLU A 1 93 ? 15.097 -5.832 -11.819 1.00 93.19 93 GLU A C 1
ATOM 762 O O . GLU A 1 93 ? 15.805 -4.839 -12.019 1.00 93.19 93 GLU A O 1
ATOM 767 N N . VAL A 1 94 ? 13.927 -5.757 -11.173 1.00 90.31 94 VAL A N 1
ATOM 768 C CA . VAL A 1 94 ? 13.343 -4.498 -10.686 1.00 90.31 94 VAL A CA 1
ATOM 769 C C . VAL A 1 94 ? 14.295 -3.795 -9.719 1.00 90.31 94 VAL A C 1
ATOM 771 O O . VAL A 1 94 ? 14.550 -2.601 -9.880 1.00 90.31 94 VAL A O 1
ATOM 774 N N . ILE A 1 95 ? 14.881 -4.513 -8.757 1.00 91.44 95 ILE A N 1
ATOM 775 C CA . ILE A 1 95 ? 15.832 -3.937 -7.797 1.00 91.44 95 ILE A CA 1
ATOM 776 C C . ILE A 1 95 ? 17.107 -3.466 -8.505 1.00 91.44 95 ILE A C 1
ATOM 778 O O . ILE A 1 95 ? 17.576 -2.354 -8.249 1.00 91.44 95 ILE A O 1
ATOM 782 N N . ARG A 1 96 ? 17.671 -4.257 -9.429 1.00 93.94 96 ARG A N 1
ATOM 783 C CA . ARG A 1 96 ? 18.859 -3.842 -10.202 1.00 93.94 96 ARG A CA 1
ATOM 784 C C . ARG A 1 96 ? 18.586 -2.576 -11.011 1.00 93.94 96 ARG A C 1
ATOM 786 O O . ARG A 1 96 ? 19.428 -1.674 -11.046 1.00 93.94 96 ARG A O 1
ATOM 793 N N . TYR A 1 97 ? 17.413 -2.486 -11.634 1.00 92.56 97 TYR A N 1
ATOM 794 C CA . TYR A 1 97 ? 17.012 -1.313 -12.401 1.00 92.56 97 TYR A CA 1
ATOM 795 C C . TYR A 1 97 ? 16.773 -0.094 -11.501 1.00 92.56 97 TYR A C 1
ATOM 797 O O . TYR A 1 97 ? 17.288 0.989 -11.785 1.00 92.56 97 TYR A O 1
ATOM 805 N N . ALA A 1 98 ? 16.089 -0.273 -10.369 1.00 90.00 98 ALA A N 1
ATOM 806 C CA . ALA A 1 98 ? 15.882 0.775 -9.374 1.00 90.00 98 ALA A CA 1
ATOM 807 C C . ALA A 1 98 ? 17.212 1.312 -8.822 1.00 90.00 98 ALA A C 1
ATOM 809 O O . ALA A 1 98 ? 17.377 2.522 -8.690 1.00 90.00 98 ALA A O 1
ATOM 810 N N . LEU A 1 99 ? 18.204 0.447 -8.578 1.00 90.25 99 LEU A N 1
ATOM 811 C CA . LEU A 1 99 ? 19.552 0.861 -8.176 1.00 90.25 99 LEU A CA 1
ATOM 812 C C . LEU A 1 99 ? 20.262 1.666 -9.268 1.00 90.25 99 LEU A C 1
ATOM 814 O O . LEU A 1 99 ? 20.937 2.649 -8.961 1.00 90.25 99 LEU A O 1
ATOM 818 N N . LYS A 1 100 ? 20.114 1.279 -10.541 1.00 91.00 100 LYS A N 1
ATOM 819 C CA . LYS A 1 100 ? 20.663 2.041 -11.671 1.00 91.00 100 LYS A CA 1
ATOM 820 C C . LYS A 1 100 ? 20.049 3.442 -11.738 1.00 91.00 100 LYS A C 1
ATOM 822 O O . LYS A 1 100 ? 20.800 4.412 -11.821 1.00 91.00 100 LYS A O 1
ATOM 827 N N . LEU A 1 101 ? 18.720 3.541 -11.646 1.00 89.25 101 LEU A N 1
ATOM 828 C CA . LEU A 1 101 ? 17.997 4.816 -11.602 1.00 89.25 101 LEU A CA 1
ATOM 829 C C . LEU A 1 101 ? 18.394 5.654 -10.382 1.00 89.25 101 LEU A C 1
ATOM 831 O O . LEU A 1 101 ? 18.703 6.837 -10.502 1.00 89.25 101 LEU A O 1
ATOM 835 N N . SER A 1 102 ? 18.434 5.050 -9.196 1.00 86.81 102 SER A N 1
ATOM 836 C CA . SER A 1 102 ? 18.842 5.745 -7.977 1.00 86.81 102 SER A CA 1
ATOM 837 C C . SER A 1 102 ? 20.260 6.289 -8.113 1.00 86.81 102 SER A C 1
ATOM 839 O O . SER A 1 102 ? 20.483 7.454 -7.820 1.00 86.81 102 SER A O 1
ATOM 841 N N . ARG A 1 103 ? 21.217 5.522 -8.644 1.00 85.12 103 ARG A N 1
ATOM 842 C CA . ARG A 1 103 ? 22.578 6.030 -8.877 1.00 85.12 103 ARG A CA 1
ATOM 843 C C . ARG A 1 103 ? 22.592 7.227 -9.824 1.00 85.12 103 ARG A C 1
ATOM 845 O O . ARG A 1 103 ? 23.264 8.205 -9.513 1.00 85.12 103 ARG A O 1
ATOM 852 N N . SER A 1 104 ? 21.840 7.193 -10.926 1.00 82.19 104 SER A N 1
ATOM 853 C CA . SER A 1 104 ? 21.798 8.325 -11.863 1.00 82.19 104 SER A CA 1
ATOM 854 C C . SER A 1 104 ? 21.144 9.575 -11.271 1.00 82.19 104 SER A C 1
ATOM 856 O O . SER A 1 104 ? 21.554 10.681 -11.608 1.00 82.19 104 SER A O 1
ATOM 858 N N . HIS A 1 105 ? 20.163 9.420 -10.378 1.00 76.25 105 HIS A N 1
ATOM 859 C CA . HIS A 1 105 ? 19.419 10.546 -9.802 1.00 76.25 105 HIS A CA 1
ATOM 860 C C . HIS A 1 105 ? 19.950 11.029 -8.443 1.00 76.25 105 HIS A C 1
ATOM 862 O O . HIS A 1 105 ? 19.797 12.198 -8.109 1.00 76.25 105 HIS A O 1
ATOM 868 N N . THR A 1 106 ? 20.593 10.167 -7.657 1.00 71.12 106 THR A N 1
ATOM 869 C CA . THR A 1 106 ? 21.112 10.487 -6.319 1.00 71.12 106 THR A CA 1
ATOM 870 C C . THR A 1 106 ? 22.577 10.921 -6.362 1.00 71.12 106 THR A C 1
ATOM 872 O O . THR A 1 106 ? 22.949 11.838 -5.634 1.00 71.12 106 THR A O 1
ATOM 875 N N . ALA A 1 107 ? 23.414 10.330 -7.226 1.00 63.41 107 ALA A N 1
ATOM 876 C CA . ALA A 1 107 ? 24.837 10.683 -7.287 1.00 63.41 107 ALA A CA 1
ATOM 877 C C . ALA A 1 107 ? 25.097 12.076 -7.898 1.00 63.41 107 ALA A C 1
ATOM 879 O O . ALA A 1 107 ? 26.137 12.668 -7.630 1.00 63.41 107 ALA A O 1
ATOM 880 N N . GLY A 1 108 ? 24.160 12.612 -8.690 1.00 58.75 108 GLY A N 1
ATOM 881 C CA . GLY A 1 108 ? 24.280 13.933 -9.321 1.00 58.75 108 GLY A CA 1
ATOM 882 C C . GLY A 1 108 ? 23.831 15.120 -8.460 1.00 58.75 108 GLY A C 1
ATOM 883 O O . GLY A 1 108 ? 24.085 16.262 -8.831 1.00 58.75 108 GLY A O 1
ATOM 884 N N . GLY A 1 109 ? 23.170 14.886 -7.323 1.00 60.19 109 GLY A N 1
ATOM 885 C CA . GLY A 1 109 ? 22.603 15.970 -6.521 1.00 60.19 109 GLY A CA 1
ATOM 886 C C . GLY A 1 109 ? 21.728 15.453 -5.397 1.00 60.19 109 GLY A C 1
ATOM 887 O O . GLY A 1 109 ? 20.524 15.681 -5.426 1.00 60.19 109 GLY A O 1
ATOM 888 N N . GLY A 1 110 ? 22.328 14.719 -4.450 1.00 55.34 110 GLY A N 1
ATOM 889 C CA . GLY A 1 110 ? 21.635 14.152 -3.291 1.00 55.34 110 GLY A CA 1
ATOM 890 C C . GLY A 1 110 ? 20.572 15.096 -2.722 1.00 55.34 110 GLY A C 1
ATOM 891 O O . GLY A 1 110 ? 20.741 16.312 -2.752 1.00 55.34 110 GLY A O 1
ATOM 892 N N . ILE A 1 111 ? 19.462 14.540 -2.231 1.00 51.84 111 ILE A N 1
ATOM 893 C CA . ILE A 1 111 ? 18.331 15.331 -1.732 1.00 51.84 111 ILE A CA 1
ATOM 894 C C . ILE A 1 111 ? 18.785 16.134 -0.506 1.00 51.84 111 ILE A C 1
ATOM 896 O O . ILE A 1 111 ? 18.728 15.658 0.629 1.00 51.84 111 ILE A O 1
ATOM 900 N N . ASP A 1 112 ? 19.224 17.369 -0.732 1.00 48.19 112 ASP A N 1
ATOM 901 C CA . ASP A 1 112 ? 19.326 18.367 0.313 1.00 48.19 112 ASP A CA 1
ATOM 902 C C . ASP A 1 112 ? 17.900 18.809 0.639 1.00 48.19 112 ASP A C 1
ATOM 904 O O . ASP A 1 112 ? 17.248 19.522 -0.131 1.00 48.19 112 ASP A O 1
ATOM 908 N N . ARG A 1 113 ? 17.398 18.373 1.799 1.00 45.47 113 ARG A N 1
ATOM 909 C CA . ARG A 1 113 ? 16.070 18.754 2.300 1.00 45.47 113 ARG A CA 1
ATOM 910 C C . ARG A 1 113 ? 15.896 20.273 2.442 1.00 45.47 113 ARG A C 1
ATOM 912 O O . ARG A 1 113 ? 14.764 20.712 2.618 1.00 45.47 113 ARG A O 1
ATOM 919 N N . SER A 1 114 ? 16.959 21.075 2.328 1.00 52.59 114 SER A N 1
ATOM 920 C CA . SER A 1 114 ? 16.866 22.537 2.246 1.00 52.59 114 SER A CA 1
ATOM 921 C C . SER A 1 114 ? 16.140 23.042 0.986 1.00 52.59 114 SER A C 1
ATOM 923 O O . SER A 1 114 ? 15.572 24.133 1.008 1.00 52.59 114 SER A O 1
ATOM 925 N N . THR A 1 115 ? 16.092 22.247 -0.091 1.00 46.97 115 THR A N 1
ATOM 926 C CA . THR A 1 115 ? 15.477 22.635 -1.377 1.00 46.97 115 THR A CA 1
ATOM 927 C C . THR A 1 115 ? 14.029 22.174 -1.544 1.00 46.97 115 THR A C 1
ATOM 929 O O . THR A 1 115 ? 13.334 22.672 -2.421 1.00 46.97 115 THR A O 1
ATOM 932 N N . CYS A 1 116 ? 13.517 21.296 -0.675 1.00 41.25 116 CYS A N 1
ATOM 933 C CA . CYS A 1 116 ? 12.125 20.833 -0.752 1.00 41.25 116 CYS A CA 1
ATOM 934 C C . CYS A 1 116 ? 11.106 21.871 -0.223 1.00 41.25 116 CYS A C 1
ATOM 936 O O . CYS A 1 116 ? 9.900 21.667 -0.337 1.00 41.25 116 CYS A O 1
ATOM 938 N N . CYS A 1 117 ? 11.587 22.989 0.338 1.00 35.03 117 CYS A N 1
ATOM 939 C CA . CYS A 1 117 ? 10.780 24.072 0.910 1.00 35.03 117 CYS A CA 1
ATOM 940 C C . CYS A 1 117 ? 10.805 25.375 0.084 1.00 35.03 117 CYS A C 1
ATOM 942 O O . CYS A 1 117 ? 10.509 26.443 0.618 1.00 35.03 117 CYS A O 1
ATOM 944 N N . THR A 1 118 ? 11.152 25.349 -1.206 1.00 39.62 118 THR A N 1
ATOM 945 C CA . THR A 1 118 ? 11.107 26.550 -2.065 1.00 39.62 118 THR A CA 1
ATOM 946 C C . THR A 1 118 ? 9.736 26.752 -2.710 1.00 39.62 118 THR A C 1
ATOM 948 O O . THR A 1 118 ? 9.557 26.779 -3.923 1.00 39.62 118 THR A O 1
ATOM 951 N N . SER A 1 119 ? 8.743 26.982 -1.859 1.00 34.56 119 SER A N 1
ATOM 952 C CA . SER A 1 119 ? 7.665 27.936 -2.126 1.00 34.56 119 SER A CA 1
ATOM 953 C C . SER A 1 119 ? 7.398 28.665 -0.804 1.00 34.56 119 SER A C 1
ATOM 955 O O . SER A 1 119 ? 7.178 28.001 0.208 1.00 34.56 119 SER A O 1
ATOM 957 N N . PRO A 1 120 ? 7.543 30.003 -0.746 1.00 42.47 120 PRO A N 1
ATOM 958 C CA . PRO A 1 120 ? 7.748 30.713 0.515 1.00 42.47 120 PRO A CA 1
ATOM 959 C C . PRO A 1 120 ? 6.422 30.884 1.282 1.00 42.47 120 PRO A C 1
ATOM 961 O O . PRO A 1 120 ? 5.358 30.960 0.668 1.00 42.47 120 PRO A O 1
ATOM 964 N N . PRO A 1 121 ? 6.482 31.042 2.617 1.00 47.03 121 PRO A N 1
ATOM 965 C CA . PRO A 1 121 ? 6.653 32.402 3.108 1.00 47.03 121 PRO A CA 1
ATOM 966 C C . PRO A 1 121 ? 7.803 32.562 4.110 1.00 47.03 121 PRO A C 1
ATOM 968 O O . PRO A 1 121 ? 8.240 31.646 4.797 1.00 47.03 121 PRO A O 1
ATOM 971 N N . ARG A 1 122 ? 8.300 33.798 4.125 1.00 43.88 122 ARG A N 1
ATOM 972 C CA . ARG A 1 122 ? 9.383 34.361 4.936 1.00 43.88 122 ARG A CA 1
ATOM 973 C C . ARG A 1 122 ? 9.433 33.807 6.364 1.00 43.88 122 ARG A C 1
ATOM 975 O O . ARG A 1 122 ? 8.557 34.107 7.164 1.00 43.88 122 ARG A O 1
ATOM 982 N N . CYS A 1 123 ? 10.550 33.179 6.717 1.00 30.81 123 CYS A N 1
ATOM 983 C CA . CYS A 1 123 ? 11.018 33.127 8.098 1.00 30.81 123 CYS A CA 1
ATOM 984 C C . CYS A 1 123 ? 12.484 33.563 8.145 1.00 30.81 123 CYS A C 1
ATOM 986 O O . CYS A 1 123 ? 13.407 32.818 7.828 1.00 30.81 123 CYS A O 1
ATOM 988 N N . THR A 1 124 ? 12.688 34.819 8.524 1.00 42.38 124 THR A N 1
ATOM 989 C CA . THR A 1 124 ? 13.968 35.365 8.967 1.00 42.38 124 THR A CA 1
ATOM 990 C C . THR A 1 124 ? 14.279 34.839 10.367 1.00 42.38 124 THR A C 1
ATOM 992 O O . THR A 1 124 ? 13.541 35.165 11.293 1.00 42.38 124 THR A O 1
ATOM 995 N N . SER A 1 125 ? 15.353 34.062 10.542 1.00 39.25 125 SER A N 1
ATOM 996 C CA . SER A 1 125 ? 16.329 34.214 11.646 1.00 39.25 125 SER A CA 1
ATOM 997 C C . SER A 1 125 ? 17.275 33.006 11.797 1.00 39.25 125 SER A C 1
ATOM 999 O O . SER A 1 125 ? 16.850 31.864 11.909 1.00 39.25 125 SER A O 1
ATOM 1001 N N . GLY A 1 126 ? 18.581 33.301 11.864 1.00 35.09 126 GLY A N 1
ATOM 1002 C CA . GLY A 1 126 ? 19.532 32.614 12.750 1.00 35.09 126 GLY A CA 1
ATOM 1003 C C . GLY A 1 126 ? 20.208 31.319 12.281 1.00 35.09 126 GLY A C 1
ATOM 1004 O O . GLY A 1 126 ? 19.956 30.262 12.850 1.00 35.09 126 GLY A O 1
ATOM 1005 N N . ARG A 1 127 ? 21.188 31.391 11.364 1.00 35.94 127 ARG A N 1
ATOM 1006 C CA . ARG A 1 127 ? 22.216 30.333 11.246 1.00 35.94 127 ARG A CA 1
ATOM 1007 C C . ARG A 1 127 ? 23.139 30.376 12.469 1.00 35.94 127 ARG A C 1
ATOM 1009 O O . ARG A 1 127 ? 23.827 31.372 12.668 1.00 35.94 127 ARG A O 1
ATOM 1016 N N . ARG A 1 128 ? 23.225 29.281 13.230 1.00 37.19 128 ARG A N 1
ATOM 1017 C CA . ARG A 1 128 ? 24.431 28.943 14.003 1.00 37.19 128 ARG A CA 1
ATOM 1018 C C . ARG A 1 128 ? 25.144 27.809 13.277 1.00 37.19 128 ARG A C 1
ATOM 1020 O O . ARG A 1 128 ? 24.581 26.734 13.097 1.00 37.19 128 ARG A O 1
ATOM 1027 N N . SER A 1 129 ? 26.353 28.084 12.813 1.00 34.56 129 SER A N 1
ATOM 1028 C CA . SER A 1 129 ? 27.289 27.110 12.261 1.00 34.56 129 SER A CA 1
ATOM 1029 C C . SER A 1 129 ? 27.789 26.186 13.375 1.00 34.56 129 SER A C 1
ATOM 1031 O O . SER A 1 129 ? 28.303 26.659 14.385 1.00 34.56 129 SER A O 1
ATOM 1033 N N . PHE A 1 130 ? 27.663 24.872 13.189 1.00 35.81 130 PHE A N 1
ATOM 1034 C CA . PHE A 1 130 ? 28.378 23.878 13.990 1.00 35.81 130 PHE A CA 1
ATOM 1035 C C . PHE A 1 130 ? 29.598 23.399 13.197 1.00 35.81 130 PHE A C 1
ATOM 1037 O O . PHE A 1 130 ? 29.464 22.913 12.076 1.00 35.81 130 PHE A O 1
ATOM 1044 N N . SER A 1 131 ? 30.787 23.587 13.774 1.00 36.16 131 SER A N 1
ATOM 1045 C CA . SER A 1 131 ? 32.070 23.114 13.243 1.00 36.16 131 SER A CA 1
ATOM 1046 C C . SER A 1 131 ? 32.267 21.641 13.597 1.00 36.16 131 SER A C 1
ATOM 1048 O O . SER A 1 131 ? 32.251 21.278 14.773 1.00 36.16 131 SER A O 1
ATOM 1050 N N . ALA A 1 132 ? 32.469 20.795 12.587 1.00 41.19 132 ALA A N 1
ATOM 1051 C CA . ALA A 1 132 ? 32.789 19.382 12.749 1.00 41.19 132 ALA A CA 1
ATOM 1052 C C . ALA A 1 132 ? 34.295 19.208 12.988 1.00 41.19 132 ALA A C 1
ATOM 1054 O O . ALA A 1 132 ? 35.075 19.009 12.061 1.00 41.19 132 ALA A O 1
ATOM 1055 N N . SER A 1 133 ? 34.711 19.297 14.246 1.00 41.53 133 SER A N 1
ATOM 1056 C CA . SER A 1 133 ? 36.072 18.951 14.654 1.00 41.53 133 SER A CA 1
ATOM 1057 C C . SER A 1 133 ? 36.075 18.499 16.107 1.00 41.53 133 SER A C 1
ATOM 1059 O O . SER A 1 133 ? 36.470 19.259 16.981 1.00 41.53 133 SER A O 1
ATOM 1061 N N . THR A 1 134 ? 35.566 17.296 16.373 1.00 41.69 134 THR A N 1
ATOM 1062 C CA . THR A 1 134 ? 35.944 16.418 17.497 1.00 41.69 134 THR A CA 1
ATOM 1063 C C . THR A 1 134 ? 35.187 15.106 17.306 1.00 41.69 134 THR A C 1
ATOM 1065 O O . THR A 1 134 ? 33.978 15.095 17.477 1.00 41.69 134 THR A O 1
ATOM 1068 N N . ILE A 1 135 ? 35.880 14.042 16.903 1.00 37.19 135 ILE A N 1
ATOM 1069 C CA . ILE A 1 135 ? 35.745 12.655 17.389 1.00 37.19 135 ILE A CA 1
ATOM 1070 C C . ILE A 1 135 ? 36.881 11.890 16.696 1.00 37.19 135 ILE A C 1
ATOM 1072 O O . ILE A 1 135 ? 36.785 11.461 15.552 1.00 37.19 135 ILE A O 1
ATOM 1076 N N . ALA A 1 136 ? 38.009 11.822 17.392 1.00 36.50 136 ALA A N 1
ATOM 1077 C CA . ALA A 1 136 ? 39.055 10.836 17.188 1.00 36.50 136 ALA A CA 1
ATOM 1078 C C . ALA A 1 136 ? 39.614 10.535 18.580 1.00 36.50 136 ALA A C 1
ATOM 1080 O O . ALA A 1 136 ? 40.372 11.337 19.130 1.00 36.50 136 ALA A O 1
ATOM 1081 N N . ARG A 1 137 ? 39.154 9.433 19.168 1.00 38.19 137 ARG A N 1
ATOM 1082 C CA . ARG A 1 137 ? 39.846 8.639 20.184 1.00 38.19 137 ARG A CA 1
ATOM 1083 C C . ARG A 1 137 ? 39.400 7.199 20.022 1.00 38.19 137 ARG A C 1
ATOM 1085 O O . ARG A 1 137 ? 38.177 7.010 19.843 1.00 38.19 137 ARG A O 1
#